Protein AF-A0A857V8Y1-F1 (afdb_monomer)

Radius of gyration: 15.4 Å; Cα contacts (8 Å, |Δi|>4): 60; chains: 1; bounding box: 36×32×36 Å

pLDDT: mean 94.98, std 4.85, range [77.94, 98.81]

Structure (mmCIF, N/CA/C/O backbone):
data_AF-A0A857V8Y1-F1
#
_entry.id   AF-A0A857V8Y1-F1
#
loop_
_atom_site.group_PDB
_atom_site.id
_atom_site.type_symbol
_atom_site.label_atom_id
_atom_site.label_alt_id
_atom_site.label_comp_id
_atom_site.label_asym_id
_atom_site.label_entity_id
_atom_site.label_seq_id
_atom_site.pdbx_PDB_ins_code
_atom_site.Cartn_x
_atom_site.Cartn_y
_atom_site.Cartn_z
_atom_site.occupancy
_atom_site.B_iso_or_equiv
_atom_site.auth_seq_id
_atom_site.auth_comp_id
_atom_site.auth_asym_id
_atom_site.auth_atom_id
_atom_site.pdbx_PDB_model_num
ATOM 1 N N . MET A 1 1 ? -2.459 -22.440 6.078 1.00 80.12 1 MET A N 1
ATOM 2 C CA . MET A 1 1 ? -1.323 -21.514 5.864 1.00 80.12 1 MET A CA 1
ATOM 3 C C . MET A 1 1 ? -1.609 -20.705 4.611 1.00 80.12 1 MET A C 1
ATOM 5 O O . MET A 1 1 ? -1.896 -21.315 3.589 1.00 80.12 1 MET A O 1
ATOM 9 N N . LEU A 1 2 ? -1.593 -19.37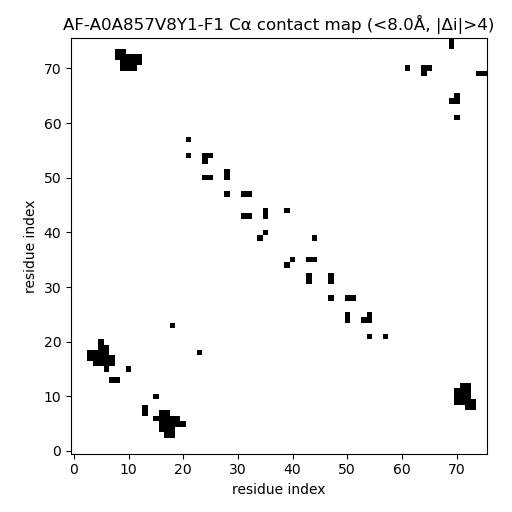2 4.690 1.00 87.75 2 LEU A N 1
ATOM 10 C CA . LEU A 1 2 ? -1.734 -18.515 3.510 1.00 87.75 2 LEU A CA 1
ATOM 11 C C . LEU A 1 2 ? -0.409 -18.530 2.738 1.00 87.75 2 LEU A C 1
ATOM 13 O O . LEU A 1 2 ? 0.637 -18.264 3.326 1.00 87.75 2 LEU A O 1
ATOM 17 N N . ARG A 1 3 ? -0.446 -18.877 1.449 1.00 93.69 3 ARG A N 1
ATOM 18 C CA . ARG A 1 3 ? 0.717 -18.806 0.556 1.00 93.69 3 ARG A CA 1
ATOM 19 C C . ARG A 1 3 ? 0.527 -17.634 -0.393 1.00 93.69 3 ARG A C 1
ATOM 21 O O . ARG A 1 3 ? -0.501 -17.557 -1.058 1.00 93.69 3 ARG A O 1
ATOM 28 N N . VAL A 1 4 ? 1.513 -16.747 -0.439 1.00 95.12 4 VAL A N 1
ATOM 29 C CA . VAL A 1 4 ? 1.52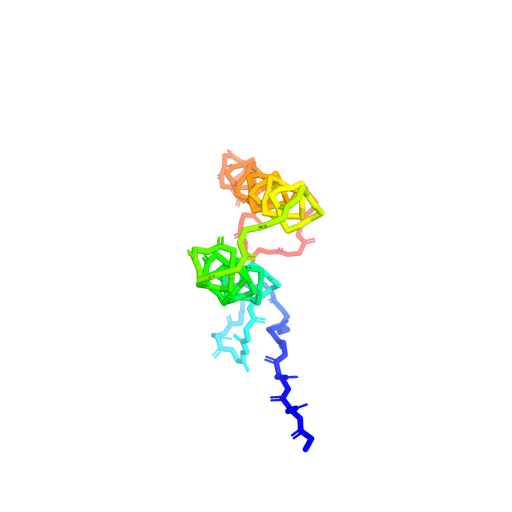5 -15.583 -1.327 1.00 95.12 4 VAL A CA 1
ATOM 30 C C . VAL A 1 4 ? 2.791 -15.641 -2.168 1.00 95.12 4 VAL A C 1
ATOM 32 O O . VAL A 1 4 ? 3.888 -15.719 -1.619 1.00 95.12 4 VAL A O 1
ATOM 35 N N . ASN A 1 5 ? 2.626 -15.600 -3.489 1.00 96.50 5 ASN A N 1
ATOM 36 C CA . ASN A 1 5 ? 3.729 -15.506 -4.438 1.00 96.50 5 ASN A CA 1
ATOM 37 C C . ASN A 1 5 ? 3.858 -14.045 -4.868 1.00 96.50 5 ASN A C 1
ATOM 39 O O . ASN A 1 5 ? 2.948 -13.510 -5.503 1.00 96.50 5 ASN A O 1
ATOM 43 N N . PHE A 1 6 ? 4.958 -13.397 -4.492 1.00 95.56 6 PHE A N 1
ATOM 44 C CA . PHE A 1 6 ? 5.232 -12.017 -4.883 1.00 95.56 6 PHE A CA 1
ATOM 45 C C . PHE A 1 6 ? 5.764 -11.941 -6.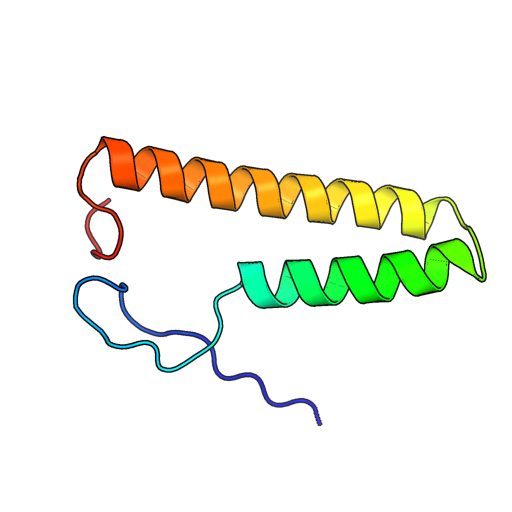310 1.00 95.56 6 PHE A C 1
ATOM 47 O O . PHE A 1 6 ? 6.461 -12.851 -6.759 1.00 95.56 6 PHE A O 1
ATOM 54 N N . GLN A 1 7 ? 5.452 -10.841 -6.994 1.00 94.00 7 GLN A N 1
ATOM 55 C CA . GLN A 1 7 ? 6.052 -10.528 -8.282 1.00 94.00 7 GLN A CA 1
ATOM 56 C C . GLN A 1 7 ? 7.573 -10.447 -8.133 1.00 94.00 7 GLN A C 1
ATOM 58 O O . GLN A 1 7 ? 8.084 -9.755 -7.248 1.00 94.00 7 GLN A O 1
ATOM 63 N N . THR A 1 8 ? 8.286 -11.104 -9.041 1.00 91.25 8 THR A N 1
ATOM 64 C CA . THR A 1 8 ? 9.732 -10.945 -9.218 1.00 91.25 8 THR A CA 1
ATOM 65 C C . THR A 1 8 ? 10.029 -10.306 -10.570 1.00 91.25 8 THR A C 1
ATOM 67 O O . THR A 1 8 ? 9.308 -10.529 -11.543 1.00 91.25 8 THR A O 1
ATOM 70 N N . GLY A 1 9 ? 11.086 -9.493 -10.621 1.00 87.19 9 GLY A N 1
ATOM 71 C CA . GLY A 1 9 ? 11.431 -8.709 -11.805 1.00 87.19 9 GLY A CA 1
ATOM 72 C C . GLY A 1 9 ? 10.488 -7.525 -12.048 1.00 87.19 9 GLY A C 1
ATOM 73 O O . GLY A 1 9 ? 9.377 -7.443 -11.515 1.00 87.19 9 GLY A O 1
ATOM 74 N N . GLY A 1 10 ? 10.963 -6.566 -12.839 1.00 84.88 10 GLY A N 1
ATOM 75 C CA . GLY A 1 10 ? 10.167 -5.420 -13.258 1.00 84.88 10 GLY A CA 1
ATOM 76 C C . GLY A 1 10 ? 9.165 -5.778 -14.366 1.00 84.88 10 GLY A C 1
ATOM 77 O O . GLY A 1 10 ? 9.392 -6.684 -15.167 1.00 84.88 10 GLY A O 1
ATOM 78 N N . THR A 1 11 ? 8.047 -5.052 -14.440 1.00 86.69 11 THR A N 1
ATOM 79 C CA . THR A 1 11 ? 6.956 -5.324 -15.398 1.00 86.69 11 THR A CA 1
ATOM 80 C C . THR A 1 11 ? 7.303 -5.050 -16.859 1.00 86.69 11 THR A C 1
ATOM 82 O O . THR A 1 11 ? 6.544 -5.445 -17.736 1.00 86.69 11 THR A O 1
ATOM 85 N N . ALA A 1 12 ? 8.403 -4.348 -17.140 1.00 86.38 12 ALA A N 1
ATOM 86 C CA . ALA A 1 12 ? 8.850 -4.100 -18.509 1.00 86.38 12 ALA A CA 1
ATOM 87 C C . ALA A 1 12 ? 9.604 -5.302 -19.097 1.00 86.38 12 ALA A C 1
ATOM 89 O O . ALA A 1 12 ? 9.677 -5.444 -20.313 1.00 86.38 12 ALA A O 1
ATOM 90 N N . THR A 1 13 ? 10.170 -6.160 -18.243 1.00 83.88 13 THR A N 1
ATOM 91 C CA . THR A 1 13 ? 11.020 -7.289 -18.653 1.00 83.88 13 THR A CA 1
ATOM 92 C C . THR A 1 13 ? 10.447 -8.645 -18.265 1.00 83.88 13 THR A C 1
ATOM 94 O O . THR A 1 13 ? 10.890 -9.664 -18.788 1.00 83.88 13 THR A O 1
ATOM 97 N N . THR A 1 14 ? 9.473 -8.672 -17.354 1.00 87.75 14 THR A N 1
ATOM 98 C CA . THR A 1 14 ? 8.894 -9.902 -16.813 1.00 87.75 14 THR A CA 1
ATOM 99 C C . THR A 1 14 ? 7.374 -9.828 -16.871 1.00 87.75 14 THR A C 1
ATOM 101 O O . THR A 1 14 ? 6.773 -8.855 -16.409 1.00 87.75 14 THR A O 1
ATOM 104 N N . GLU A 1 15 ? 6.739 -10.873 -17.409 1.00 90.88 15 GLU A N 1
ATOM 105 C CA . GLU A 1 15 ? 5.289 -11.035 -17.301 1.00 90.88 15 GLU A CA 1
ATOM 106 C C . GLU A 1 15 ? 4.856 -11.119 -15.830 1.00 90.88 15 GLU A C 1
ATOM 108 O O . GLU A 1 15 ? 5.635 -11.465 -14.932 1.00 90.88 15 GLU A O 1
ATOM 113 N N . ARG A 1 16 ? 3.587 -10.799 -15.558 1.00 91.50 16 ARG A N 1
ATOM 114 C CA . ARG A 1 16 ? 3.067 -10.867 -14.192 1.00 91.50 16 ARG A CA 1
ATOM 115 C C . ARG A 1 16 ? 3.094 -12.318 -13.697 1.00 91.50 16 ARG A C 1
ATOM 117 O O . ARG A 1 16 ? 2.347 -13.155 -14.193 1.00 91.50 16 ARG A O 1
ATOM 124 N N . ASN A 1 17 ? 3.925 -12.596 -12.697 1.00 94.25 17 ASN A N 1
ATOM 125 C CA . ASN A 1 17 ? 4.149 -13.916 -12.104 1.00 94.25 17 ASN A CA 1
ATOM 126 C C . ASN A 1 17 ? 3.771 -13.978 -10.611 1.00 94.25 17 ASN A C 1
ATOM 128 O O . ASN A 1 17 ? 3.837 -15.042 -9.995 1.00 94.25 17 ASN A O 1
ATOM 132 N N . GLY A 1 18 ? 3.332 -12.855 -10.036 1.00 94.81 18 GLY A N 1
ATOM 133 C CA . GLY A 1 18 ? 2.890 -12.779 -8.653 1.00 94.81 18 GLY A CA 1
ATOM 134 C C . GLY A 1 18 ? 2.118 -11.502 -8.330 1.00 94.81 18 GLY A C 1
ATOM 135 O O . GLY A 1 18 ? 1.686 -10.751 -9.212 1.00 94.81 18 GLY A O 1
ATOM 136 N N . VAL A 1 19 ? 1.916 -11.280 -7.033 1.00 95.44 19 VAL A N 1
ATOM 137 C CA . VAL A 1 19 ? 1.285 -10.066 -6.503 1.00 95.44 19 VAL A CA 1
ATOM 138 C C . VAL A 1 19 ? 2.326 -9.013 -6.147 1.00 95.44 19 VAL A C 1
ATOM 140 O O . VAL A 1 19 ? 3.435 -9.330 -5.713 1.00 95.44 19 VAL A O 1
ATOM 143 N N . PHE A 1 20 ? 1.954 -7.750 -6.288 1.00 94.12 20 PHE A N 1
ATOM 144 C CA . PHE A 1 20 ? 2.724 -6.638 -5.754 1.00 94.12 20 PHE A CA 1
ATOM 145 C C . PHE A 1 20 ? 2.397 -6.424 -4.273 1.00 94.12 20 PHE A C 1
ATOM 147 O O . PHE A 1 20 ? 1.375 -6.894 -3.769 1.00 94.12 20 PHE A O 1
ATOM 154 N N . ILE A 1 21 ? 3.259 -5.706 -3.551 1.00 95.19 21 ILE A N 1
ATOM 155 C CA . ILE A 1 21 ? 3.010 -5.411 -2.132 1.00 95.19 21 ILE A CA 1
ATOM 156 C C . ILE A 1 21 ? 1.760 -4.533 -1.960 1.00 95.19 21 ILE A C 1
ATOM 158 O O . ILE A 1 21 ? 0.993 -4.717 -1.016 1.00 95.19 21 ILE A O 1
ATOM 162 N N . GLU A 1 22 ? 1.516 -3.648 -2.926 1.00 95.38 22 GLU A N 1
ATOM 163 C CA . GLU A 1 22 ? 0.327 -2.813 -3.060 1.00 95.38 22 GLU A CA 1
ATOM 164 C C . GLU A 1 22 ? -0.962 -3.657 -3.053 1.00 95.38 22 GLU A C 1
ATOM 166 O O . GLU A 1 22 ? -1.922 -3.290 -2.375 1.00 95.38 22 GLU A O 1
ATOM 171 N N . ASP A 1 23 ? -0.973 -4.817 -3.729 1.00 95.94 23 ASP A N 1
ATOM 172 C CA . ASP A 1 23 ? -2.143 -5.708 -3.782 1.00 95.94 23 ASP A CA 1
ATOM 173 C C . ASP A 1 23 ? -2.525 -6.193 -2.369 1.00 95.94 23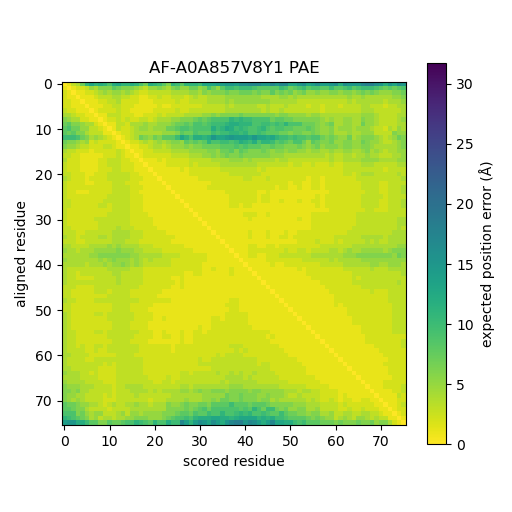 ASP A C 1
ATOM 175 O O . ASP A 1 23 ? -3.700 -6.208 -1.995 1.00 95.94 23 ASP A O 1
ATOM 179 N N . LEU A 1 24 ? -1.531 -6.549 -1.544 1.00 97.12 24 LEU A N 1
ATOM 180 C CA . LEU A 1 24 ? -1.769 -7.009 -0.173 1.00 97.12 24 LEU A CA 1
ATOM 181 C C . LEU A 1 24 ? -2.231 -5.882 0.751 1.00 97.12 24 LEU A C 1
ATOM 183 O O . LEU A 1 24 ? -3.081 -6.118 1.610 1.00 97.12 24 LEU A O 1
ATOM 187 N N . LEU A 1 25 ? -1.703 -4.668 0.574 1.00 98.25 25 LEU A N 1
ATOM 188 C CA . LEU A 1 25 ? -2.145 -3.493 1.328 1.00 98.25 25 LEU A CA 1
ATOM 189 C C . LEU A 1 25 ? -3.614 -3.169 1.042 1.00 98.25 25 LEU A C 1
ATOM 191 O O . LEU A 1 25 ? -4.374 -2.920 1.976 1.00 98.25 25 LEU A O 1
ATOM 195 N N . ILE A 1 26 ? -4.036 -3.246 -0.222 1.00 98.25 26 ILE A N 1
ATOM 196 C CA . ILE A 1 26 ? -5.432 -3.021 -0.623 1.00 98.25 26 ILE A CA 1
ATOM 197 C C . ILE A 1 26 ? -6.355 -4.076 0.001 1.00 98.25 26 ILE A C 1
ATOM 199 O O . ILE A 1 26 ? -7.398 -3.736 0.565 1.00 98.25 26 ILE A O 1
ATOM 203 N N . VAL A 1 27 ? -5.966 -5.355 -0.041 1.00 97.94 27 VAL A N 1
ATOM 204 C CA . VAL A 1 27 ? -6.738 -6.441 0.587 1.00 97.94 27 VAL A CA 1
ATOM 205 C C . VAL A 1 27 ? -6.826 -6.250 2.105 1.00 97.94 27 VAL A C 1
ATOM 207 O O . VAL A 1 27 ? -7.908 -6.391 2.682 1.00 97.94 27 VAL A O 1
ATOM 210 N N . ALA A 1 28 ? -5.713 -5.900 2.755 1.00 98.25 28 ALA A N 1
ATOM 211 C CA . ALA A 1 28 ? -5.672 -5.639 4.190 1.00 98.25 28 ALA A CA 1
ATOM 212 C C . ALA A 1 28 ? -6.563 -4.451 4.576 1.00 98.25 28 ALA A C 1
ATOM 214 O O . ALA A 1 28 ? -7.344 -4.567 5.521 1.00 98.25 28 ALA A O 1
ATOM 215 N N . TYR A 1 29 ? -6.508 -3.353 3.814 1.00 98.69 29 TYR A N 1
ATOM 216 C CA . TYR A 1 29 ? -7.375 -2.192 4.002 1.00 98.69 29 TYR A CA 1
ATOM 217 C C . TYR A 1 29 ? -8.848 -2.586 3.917 1.00 98.69 29 TYR A C 1
ATOM 219 O O . TYR A 1 29 ? -9.605 -2.339 4.852 1.00 98.69 29 TYR A O 1
ATOM 227 N N . ALA A 1 30 ? -9.255 -3.255 2.833 1.00 98.56 30 ALA A N 1
ATOM 228 C CA . ALA A 1 30 ? -10.647 -3.643 2.624 1.00 98.56 30 ALA A CA 1
ATOM 229 C C . ALA A 1 30 ? -11.164 -4.535 3.764 1.00 98.56 30 ALA A C 1
ATOM 231 O O . ALA A 1 30 ? -12.285 -4.355 4.249 1.00 98.56 30 ALA A O 1
ATOM 232 N N . LYS A 1 31 ? -10.329 -5.471 4.233 1.00 98.38 31 LYS A N 1
ATOM 233 C CA . LYS A 1 31 ? -10.689 -6.374 5.327 1.00 98.38 31 LYS A CA 1
ATOM 234 C C . LYS A 1 31 ? -10.801 -5.644 6.666 1.00 98.38 31 LYS A C 1
ATOM 236 O O . LYS A 1 31 ? -11.796 -5.827 7.367 1.00 98.38 31 LYS A O 1
ATOM 241 N N . LEU A 1 32 ? -9.824 -4.800 6.998 1.00 98.69 32 LEU A N 1
ATOM 242 C CA . LEU A 1 32 ? -9.813 -4.020 8.235 1.00 98.69 32 LEU A CA 1
ATOM 243 C C . LEU A 1 32 ? -10.928 -2.965 8.260 1.00 98.69 32 LEU A C 1
ATOM 245 O O . LEU A 1 32 ? -11.535 -2.748 9.304 1.00 98.69 32 LEU A O 1
ATOM 249 N N . ALA A 1 33 ? -11.253 -2.359 7.118 1.00 98.62 33 ALA A N 1
ATOM 250 C CA . ALA A 1 33 ? -12.356 -1.411 6.988 1.00 98.62 33 ALA A CA 1
ATOM 251 C C . ALA A 1 33 ? -13.709 -2.090 7.239 1.00 98.62 33 ALA A C 1
ATOM 253 O O . ALA A 1 33 ? -14.587 -1.500 7.866 1.00 98.62 33 ALA A O 1
ATOM 254 N N . GLY A 1 34 ? -13.864 -3.345 6.798 1.00 98.56 34 GLY A N 1
ATOM 255 C CA . GLY A 1 34 ? -15.006 -4.185 7.161 1.00 98.56 34 GLY A CA 1
ATOM 256 C C . GLY A 1 34 ? -15.121 -4.365 8.675 1.00 98.56 34 GLY A C 1
ATOM 257 O O . GLY A 1 34 ? -16.155 -4.034 9.249 1.00 98.56 34 GLY A O 1
ATOM 258 N N . TYR A 1 35 ? -14.034 -4.784 9.332 1.00 98.25 35 TYR A N 1
ATOM 259 C CA . TYR A 1 35 ? -14.005 -4.939 10.791 1.00 98.25 35 TYR A CA 1
ATOM 260 C C . TYR A 1 35 ? -14.300 -3.635 11.532 1.00 98.25 35 TYR A C 1
ATOM 262 O O . TYR A 1 35 ? -15.092 -3.638 12.465 1.00 98.25 35 TYR A O 1
ATOM 270 N N . ASN A 1 36 ? -13.716 -2.514 11.104 1.00 98.56 36 ASN A N 1
ATOM 271 C CA . ASN A 1 36 ? -13.925 -1.219 11.750 1.00 98.56 36 ASN A CA 1
ATOM 272 C C . ASN A 1 36 ? -15.350 -0.675 11.553 1.00 98.56 36 ASN A C 1
ATOM 274 O O . ASN A 1 36 ? -15.805 0.135 12.352 1.00 98.56 36 ASN A O 1
ATOM 278 N N . ARG A 1 37 ? -16.065 -1.104 10.505 1.00 98.50 37 ARG A N 1
ATOM 279 C CA . ARG A 1 37 ? -17.486 -0.772 10.319 1.00 98.50 37 ARG A CA 1
ATOM 280 C C . ARG A 1 37 ? -18.376 -1.535 11.299 1.00 98.50 37 ARG A C 1
ATOM 282 O O . ARG A 1 37 ? -19.347 -0.973 11.790 1.00 98.50 37 ARG A O 1
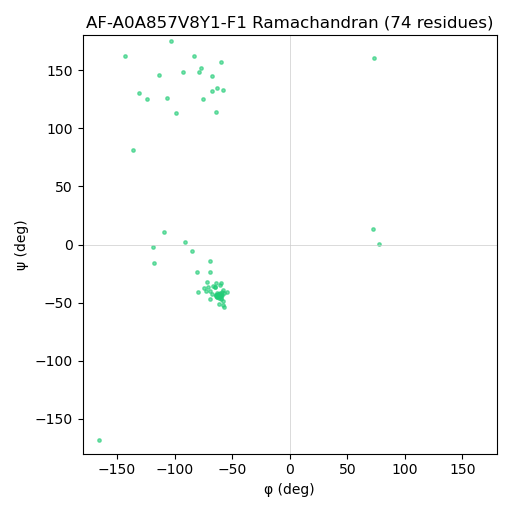ATOM 289 N N . GLU A 1 38 ? -18.063 -2.803 11.546 1.00 98.44 38 GLU A N 1
ATOM 290 C CA . GLU A 1 38 ? -18.837 -3.676 12.439 1.00 98.44 38 GLU A CA 1
ATOM 291 C C . GLU A 1 38 ? -18.515 -3.421 13.919 1.00 98.44 38 GLU A C 1
ATOM 293 O O . GLU A 1 38 ? -19.414 -3.388 14.756 1.00 98.44 38 GLU A O 1
ATOM 298 N N . LEU A 1 39 ? -17.235 -3.216 14.237 1.00 97.62 39 LEU A N 1
ATOM 299 C CA . LEU A 1 39 ? -16.697 -3.016 15.581 1.00 97.62 39 LEU A CA 1
ATOM 300 C C . LEU A 1 39 ? -15.678 -1.861 15.551 1.00 97.62 39 LEU A C 1
ATOM 302 O O . LEU A 1 39 ? -14.468 -2.096 15.451 1.00 97.62 39 LEU A O 1
ATOM 306 N N . PRO A 1 40 ? -16.150 -0.602 15.590 1.00 98.12 40 PRO A N 1
ATOM 307 C CA . PRO A 1 40 ? -15.281 0.556 15.447 1.00 98.12 40 PRO A CA 1
ATOM 308 C C . PRO A 1 40 ? -14.333 0.712 16.637 1.00 98.12 40 PRO A C 1
ATOM 310 O O . PRO A 1 40 ? -14.758 0.706 17.793 1.00 98.12 40 PRO A O 1
ATOM 313 N N . CYS A 1 41 ? -13.047 0.929 16.352 1.00 98.50 41 CYS A N 1
ATOM 314 C CA . CYS A 1 41 ? -12.070 1.342 17.357 1.00 98.50 41 CYS A CA 1
ATOM 315 C C . CYS A 1 41 ? -11.042 2.340 16.802 1.00 98.50 41 CYS A C 1
ATOM 317 O O . CYS A 1 41 ? -10.862 2.509 15.586 1.00 98.50 41 CYS A O 1
ATOM 319 N N . ARG A 1 42 ? -10.361 3.039 17.718 1.00 98.56 42 ARG A N 1
ATOM 320 C CA . ARG A 1 42 ? -9.353 4.050 17.377 1.00 98.56 42 ARG A CA 1
ATOM 321 C C . ARG A 1 42 ? -8.177 3.419 16.637 1.00 98.56 42 ARG A C 1
ATOM 323 O O . ARG A 1 42 ? -7.718 3.970 15.643 1.00 98.56 42 ARG A O 1
ATOM 330 N N . GLU A 1 43 ? -7.711 2.270 17.102 1.00 98.75 43 GLU A N 1
ATOM 331 C CA . GLU A 1 43 ? -6.542 1.563 16.584 1.00 98.75 43 GLU A CA 1
ATOM 332 C C . GLU A 1 43 ? -6.762 1.116 15.137 1.00 98.75 43 GLU A C 1
ATOM 334 O O . GLU A 1 43 ? -5.907 1.357 14.288 1.00 98.75 43 GLU A O 1
ATOM 339 N N . ASN A 1 44 ? -7.937 0.557 14.830 1.00 98.62 44 ASN A N 1
ATOM 340 C CA . ASN A 1 44 ? -8.314 0.202 13.463 1.00 98.62 44 ASN A CA 1
ATOM 341 C C . ASN A 1 44 ? -8.351 1.436 12.558 1.00 98.62 44 ASN A C 1
ATOM 343 O O . ASN A 1 44 ? -7.846 1.392 11.441 1.00 98.62 44 ASN A O 1
ATOM 347 N N . SER A 1 45 ? -8.907 2.548 13.044 1.00 98.69 45 SER A N 1
ATOM 348 C CA . SER A 1 45 ? -8.992 3.792 12.270 1.00 98.69 45 SER A CA 1
ATOM 349 C C . SER A 1 45 ? -7.600 4.362 11.964 1.00 98.69 45 SER A C 1
ATOM 351 O O . SER A 1 45 ? -7.319 4.723 10.825 1.00 98.69 45 SER A O 1
ATOM 353 N N . VAL A 1 46 ? -6.693 4.360 12.948 1.00 98.81 46 VAL A N 1
ATOM 354 C CA . VAL A 1 46 ? -5.289 4.767 12.760 1.00 98.81 46 VAL A CA 1
ATOM 355 C C . VAL A 1 46 ? -4.572 3.840 11.777 1.00 98.81 46 VAL A C 1
ATOM 357 O O . VAL A 1 46 ? -3.861 4.316 10.892 1.00 98.81 46 VAL A O 1
ATOM 360 N N . ALA A 1 47 ? -4.760 2.526 11.901 1.00 98.81 47 ALA A N 1
ATOM 361 C CA . ALA A 1 47 ? -4.154 1.555 10.998 1.00 98.81 47 ALA A CA 1
ATOM 362 C C . ALA A 1 47 ? -4.649 1.724 9.551 1.00 98.81 47 ALA A C 1
ATOM 364 O O . ALA A 1 47 ? -3.831 1.699 8.634 1.00 98.81 47 ALA A O 1
ATOM 365 N N . LEU A 1 48 ? -5.947 1.972 9.338 1.00 98.81 48 LEU A N 1
ATOM 366 C CA . LEU A 1 48 ? -6.507 2.273 8.015 1.00 98.81 48 LEU A CA 1
ATOM 367 C C . LEU A 1 48 ? -5.838 3.496 7.381 1.00 98.81 48 LEU A C 1
ATOM 369 O O . LEU A 1 48 ? -5.352 3.392 6.257 1.00 98.81 48 LEU A O 1
ATOM 373 N N . THR A 1 49 ? -5.709 4.602 8.123 1.00 98.81 49 THR A N 1
ATOM 374 C CA . THR A 1 49 ? -5.004 5.803 7.644 1.00 98.81 49 THR A CA 1
ATOM 375 C C . THR A 1 49 ? -3.553 5.507 7.260 1.00 98.81 49 THR A C 1
ATOM 377 O O . THR A 1 49 ? -3.050 6.022 6.264 1.00 98.81 49 THR A O 1
ATOM 380 N N . LYS A 1 50 ? -2.851 4.657 8.019 1.00 98.81 50 LYS A N 1
ATOM 381 C CA . LYS A 1 50 ? -1.464 4.287 7.697 1.00 98.81 50 LYS A CA 1
ATOM 382 C C . LYS A 1 50 ? -1.345 3.366 6.489 1.00 98.81 50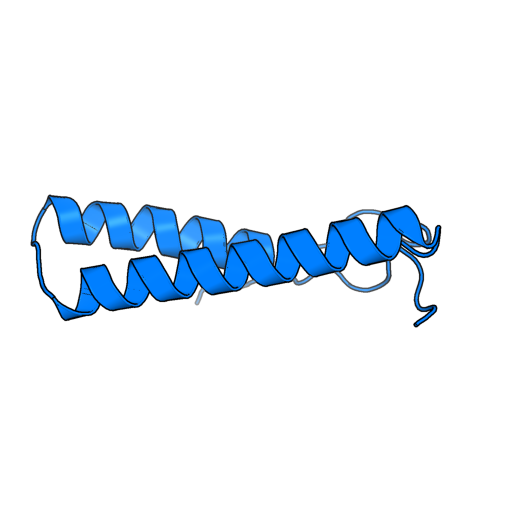 LYS A C 1
ATOM 384 O O . LYS A 1 50 ? -0.372 3.477 5.746 1.00 98.81 50 LYS A O 1
ATOM 389 N N . ILE A 1 51 ? -2.326 2.500 6.255 1.00 98.81 51 ILE A N 1
ATOM 390 C CA . ILE A 1 51 ? -2.377 1.697 5.031 1.00 98.81 51 ILE A CA 1
ATOM 391 C C . ILE A 1 51 ? -2.640 2.597 3.813 1.00 98.81 51 ILE A C 1
ATOM 393 O O . ILE A 1 51 ? -1.965 2.439 2.798 1.00 98.81 51 ILE A O 1
ATOM 397 N N . GLU A 1 52 ? -3.547 3.573 3.915 1.00 98.69 52 GLU A N 1
ATOM 398 C CA . GLU A 1 52 ? -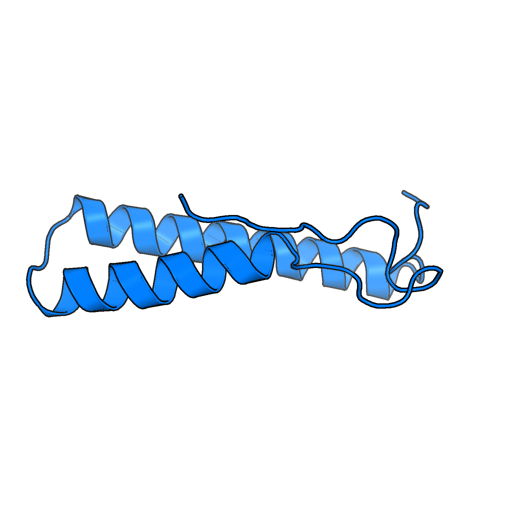3.780 4.568 2.853 1.00 98.69 52 GLU A CA 1
ATOM 399 C C . GLU A 1 52 ? -2.515 5.371 2.536 1.00 98.69 52 GLU A C 1
ATOM 401 O O . GLU A 1 52 ? -2.147 5.509 1.371 1.00 98.69 52 GLU A O 1
ATOM 406 N N . GLU A 1 53 ? -1.808 5.848 3.565 1.00 98.81 53 GLU A N 1
ATOM 407 C CA . GLU A 1 53 ? -0.535 6.556 3.408 1.00 98.81 53 GLU A CA 1
ATOM 408 C C . GLU A 1 53 ? 0.519 5.675 2.716 1.00 98.81 53 GLU A C 1
ATOM 410 O O . GLU A 1 53 ? 1.201 6.129 1.798 1.00 98.81 53 GLU A O 1
ATOM 415 N N . ALA A 1 54 ? 0.620 4.396 3.089 1.00 98.75 54 ALA A N 1
ATOM 416 C CA . ALA A 1 54 ? 1.525 3.460 2.428 1.00 98.75 54 ALA A CA 1
ATOM 417 C C . ALA A 1 54 ? 1.178 3.273 0.940 1.00 98.75 54 ALA A C 1
ATOM 419 O O . ALA A 1 54 ? 2.065 3.354 0.090 1.00 98.75 54 ALA A O 1
ATOM 420 N N . ILE A 1 55 ? -0.103 3.072 0.608 1.00 98.50 55 ILE A N 1
ATOM 421 C CA . ILE A 1 55 ? -0.571 2.949 -0.784 1.00 98.50 55 ILE A CA 1
ATOM 422 C C . ILE A 1 55 ? -0.250 4.225 -1.575 1.00 98.50 55 ILE A C 1
ATOM 424 O O . ILE A 1 55 ? 0.254 4.143 -2.695 1.00 98.50 55 ILE A O 1
ATOM 428 N N . MET A 1 56 ? -0.485 5.399 -0.985 1.00 98.44 56 MET A N 1
ATOM 429 C CA . MET A 1 56 ? -0.209 6.698 -1.599 1.00 98.44 56 MET A CA 1
ATOM 430 C C . MET A 1 56 ? 1.280 6.877 -1.920 1.00 98.44 56 MET A C 1
ATOM 432 O O . MET A 1 56 ? 1.614 7.241 -3.048 1.00 98.44 56 MET A O 1
ATOM 436 N N . TRP A 1 57 ? 2.189 6.522 -1.006 1.00 98.44 57 TRP A N 1
ATOM 437 C CA . TRP A 1 57 ? 3.631 6.583 -1.277 1.00 98.44 57 TRP A CA 1
ATOM 438 C C . TRP A 1 57 ? 4.083 5.616 -2.376 1.00 98.44 57 TRP A C 1
ATOM 440 O O . TRP A 1 57 ? 4.950 5.956 -3.186 1.00 98.44 57 TRP A O 1
ATOM 450 N N . LEU A 1 58 ? 3.491 4.423 -2.441 1.00 97.12 58 LEU A N 1
ATOM 451 C CA . LEU A 1 58 ? 3.794 3.442 -3.483 1.00 97.12 58 LEU A CA 1
ATOM 452 C C . LEU A 1 58 ? 3.285 3.892 -4.860 1.00 97.12 58 LEU A C 1
ATOM 454 O O . LEU A 1 58 ? 4.009 3.762 -5.852 1.00 97.12 58 LEU A O 1
ATOM 458 N N . ALA A 1 59 ? 2.096 4.497 -4.913 1.00 96.81 59 ALA A N 1
ATOM 459 C CA . ALA A 1 59 ? 1.557 5.123 -6.116 1.00 96.81 59 ALA A CA 1
ATOM 460 C C . ALA A 1 59 ? 2.408 6.321 -6.564 1.00 96.81 59 ALA A C 1
ATOM 462 O O . ALA A 1 59 ? 2.745 6.419 -7.743 1.00 96.81 59 ALA A O 1
ATOM 463 N N . ASN A 1 60 ? 2.836 7.177 -5.630 1.00 97.88 60 ASN A N 1
ATOM 464 C CA . ASN A 1 60 ? 3.734 8.294 -5.921 1.00 97.88 60 ASN A CA 1
ATOM 465 C C . ASN A 1 60 ? 5.062 7.802 -6.510 1.00 97.88 60 ASN A C 1
ATOM 467 O O . ASN A 1 60 ? 5.494 8.267 -7.557 1.00 97.88 60 ASN A O 1
ATOM 471 N N . ARG A 1 61 ? 5.678 6.782 -5.898 1.00 96.12 61 ARG A N 1
ATOM 472 C CA . ARG A 1 61 ? 6.894 6.147 -6.429 1.00 96.12 61 ARG A CA 1
ATOM 473 C C . ARG A 1 61 ? 6.686 5.613 -7.847 1.00 96.12 61 ARG A C 1
ATOM 475 O O . ARG A 1 61 ? 7.588 5.728 -8.673 1.00 96.12 61 ARG A O 1
ATOM 482 N N . LYS A 1 62 ? 5.536 4.996 -8.132 1.00 94.62 62 LYS A N 1
ATOM 483 C CA . LYS A 1 62 ? 5.198 4.533 -9.482 1.00 94.62 62 LYS A CA 1
ATOM 484 C C . LYS A 1 62 ? 5.138 5.708 -10.464 1.00 94.62 62 LYS A C 1
ATOM 486 O O . LYS A 1 62 ? 5.840 5.652 -11.469 1.00 94.62 62 LYS A O 1
ATOM 491 N N . ALA A 1 63 ? 4.396 6.764 -10.138 1.00 96.56 63 ALA A N 1
ATOM 492 C CA . ALA A 1 63 ? 4.271 7.954 -10.980 1.00 96.56 63 ALA A CA 1
ATOM 493 C C . ALA A 1 63 ? 5.634 8.623 -11.249 1.00 96.56 63 ALA A C 1
ATOM 495 O O . ALA A 1 63 ? 5.960 8.928 -12.391 1.00 96.56 63 ALA A O 1
ATOM 496 N N . GLU A 1 64 ? 6.484 8.753 -10.228 1.00 97.44 64 GLU A N 1
ATOM 497 C CA . GLU A 1 64 ? 7.854 9.274 -10.358 1.00 97.44 64 GLU A CA 1
ATOM 498 C C . GLU A 1 64 ? 8.731 8.420 -11.287 1.00 97.44 64 GLU A C 1
ATOM 500 O O . GLU A 1 64 ? 9.597 8.921 -12.005 1.00 97.44 64 GLU A O 1
ATOM 505 N N . ARG A 1 65 ? 8.541 7.098 -11.288 1.00 95.81 65 ARG A N 1
ATOM 506 C CA . ARG A 1 65 ? 9.254 6.204 -12.212 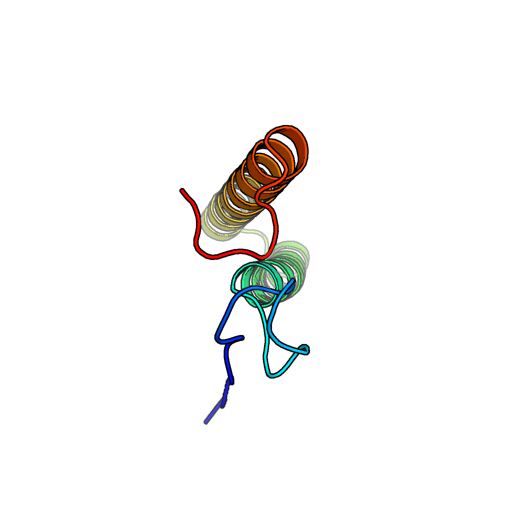1.00 95.81 65 ARG A CA 1
ATOM 507 C C . ARG A 1 65 ? 8.705 6.293 -13.631 1.00 95.81 65 ARG A C 1
ATOM 509 O O . ARG A 1 65 ? 9.493 6.229 -14.570 1.00 95.81 65 ARG A O 1
ATOM 516 N N . GLU A 1 66 ? 7.394 6.445 -13.789 1.00 95.50 66 GLU A N 1
ATOM 517 C CA . GLU A 1 66 ? 6.753 6.658 -15.092 1.00 95.50 66 GLU A CA 1
ATOM 518 C C . GLU A 1 66 ? 7.219 7.981 -15.711 1.00 95.50 66 GLU A C 1
ATOM 520 O O . GLU A 1 66 ? 7.648 7.991 -16.862 1.00 95.50 66 GLU A O 1
ATOM 525 N N . ALA A 1 67 ? 7.258 9.064 -14.928 1.00 96.88 67 ALA A N 1
ATOM 526 C CA . ALA A 1 67 ? 7.743 10.376 -15.362 1.00 96.88 67 ALA A CA 1
ATOM 527 C C . ALA A 1 67 ? 9.210 10.354 -15.824 1.00 96.88 67 ALA A C 1
ATOM 529 O O . ALA A 1 67 ? 9.587 11.075 -16.745 1.00 96.88 67 ALA A O 1
ATOM 530 N N . ARG A 1 68 ? 10.038 9.499 -15.211 1.00 96.62 68 ARG A N 1
ATOM 531 C CA . ARG A 1 68 ? 11.442 9.287 -15.598 1.00 96.62 68 ARG A CA 1
ATOM 532 C C . ARG A 1 68 ? 11.631 8.272 -16.731 1.00 96.62 68 ARG A C 1
ATOM 534 O O . ARG A 1 68 ? 12.757 8.081 -17.171 1.00 96.62 68 ARG A O 1
ATOM 541 N N . GLY A 1 69 ? 10.571 7.601 -17.187 1.00 94.94 69 GLY A N 1
ATOM 542 C CA . GLY A 1 69 ? 10.648 6.572 -18.229 1.00 94.94 69 GLY A CA 1
ATOM 543 C C . GLY A 1 69 ? 11.286 5.248 -17.786 1.00 94.94 69 GLY A C 1
ATOM 544 O O . GLY A 1 69 ? 11.600 4.419 -18.632 1.00 94.94 69 GLY A O 1
ATOM 545 N N . VAL A 1 70 ? 11.455 5.025 -16.477 1.00 94.94 70 VAL A N 1
ATOM 546 C CA . VAL A 1 70 ? 12.103 3.82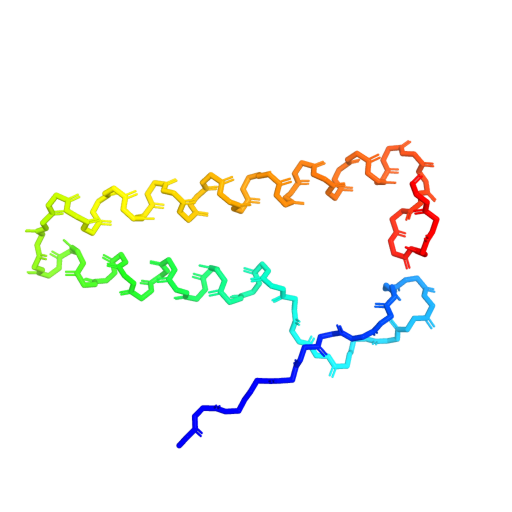4 -15.901 1.00 94.94 70 VAL A CA 1
ATOM 547 C C . VAL A 1 70 ? 11.111 2.895 -15.189 1.00 94.94 70 VAL A C 1
ATOM 549 O O . VAL A 1 70 ? 11.483 1.983 -14.445 1.00 94.94 70 VAL A O 1
ATOM 552 N N . TYR A 1 71 ? 9.806 3.125 -15.343 1.00 92.06 71 TYR A N 1
ATOM 553 C CA . TYR A 1 71 ? 8.808 2.249 -14.734 1.00 92.06 71 TYR A CA 1
ATOM 554 C C . TYR A 1 71 ? 8.895 0.827 -15.303 1.00 92.06 71 TYR A C 1
ATOM 556 O O . TYR A 1 71 ? 9.012 0.623 -16.506 1.00 92.06 71 TYR A O 1
ATOM 564 N N . GLY A 1 72 ? 8.847 -0.169 -14.417 1.00 88.56 72 GLY A N 1
ATOM 565 C CA . GLY A 1 72 ? 8.952 -1.575 -14.800 1.00 88.56 72 GLY A CA 1
ATOM 566 C C . GLY A 1 72 ? 10.366 -2.071 -15.117 1.00 88.56 72 GLY A C 1
ATOM 567 O O . GLY A 1 72 ? 10.500 -3.249 -15.426 1.00 88.56 72 GLY A O 1
ATOM 568 N N . THR A 1 73 ? 11.405 -1.237 -15.018 1.00 90.25 73 THR A N 1
ATOM 569 C CA . THR A 1 73 ? 12.816 -1.656 -15.127 1.00 90.25 73 THR A CA 1
ATOM 570 C C . THR A 1 73 ? 13.484 -1.719 -13.746 1.00 90.25 73 THR A C 1
ATOM 572 O O . THR A 1 73 ? 12.876 -1.353 -12.739 1.00 90.25 73 THR A O 1
ATOM 575 N N . GLU A 1 74 ? 14.738 -2.175 -13.680 1.00 86.00 74 GLU A N 1
ATOM 576 C CA . GLU A 1 74 ? 15.557 -2.160 -12.452 1.00 86.00 74 GLU A CA 1
ATOM 577 C C . GLU A 1 74 ? 16.403 -0.881 -12.308 1.00 86.00 74 GLU A C 1
ATOM 579 O O . GLU A 1 74 ? 17.148 -0.718 -11.339 1.00 86.00 74 GLU A O 1
ATOM 584 N N . GLU A 1 75 ? 16.275 0.058 -13.249 1.00 85.62 75 GLU A N 1
ATOM 585 C CA . GLU A 1 75 ? 16.977 1.340 -13.199 1.00 85.62 75 GLU A CA 1
ATOM 586 C C . GLU A 1 75 ? 16.451 2.197 -12.039 1.00 85.62 75 GLU A C 1
ATOM 588 O O . GLU A 1 75 ? 15.267 2.137 -11.687 1.00 85.62 75 GLU A O 1
ATOM 593 N N . LYS A 1 76 ? 17.331 2.970 -11.396 1.00 77.94 76 LYS A N 1
ATOM 594 C CA . LYS A 1 76 ? 16.987 3.733 -10.187 1.00 77.94 76 LYS A CA 1
ATOM 595 C C . LYS A 1 76 ? 16.138 4.958 -10.487 1.00 77.94 76 LYS A C 1
ATOM 597 O O . LYS A 1 76 ? 16.571 5.837 -11.252 1.00 77.94 76 LYS A O 1
#

Secondary structure (DSSP, 8-state):
-----B--S-TTTS---SB-HHHHHHHHHHHHHHHHHHS--HHHHHHHHHHHHHHHHHHHHHHHHHHTT-TTSS--

Sequence (76 aa):
MLRVNFQTGGTATTERNGVFIEDLLIVAYAKLAGYNRELPCRENSVALTKIEEAIMWLANRKAEREARGVYGTEEK

Mean predicted aligned error: 3.18 Å

Nearest PDB structures (foldseek):
  8szz-assembly1_V  TM=9.537E-01  e=1.125E+00  synthetic construct
  8szz-assembly1_0  TM=9.478E-01  e=1.388E+00  synthetic construct
  8szz-assembly1_3  TM=8.837E-01  e=9.783E-01  synthetic construct
  8szz-assembly1_R  TM=9.518E-01  e=1.489E+00  synthetic construct
  2ic6-assembly2_B  TM=8.670E-01  e=5.624E+00  Orthohantavirus sinnombreense

Solvent-accessible surface area (backbone atoms only — not comparable to full-atom values): 4506 Å² total; per-residue (Å²): 134,94,85,82,59,60,50,64,78,32,69,71,82,31,73,91,75,42,45,55,72,64,57,54,48,53,53,49,41,57,53,50,52,51,47,35,70,79,58,71,49,71,66,55,52,54,50,46,54,52,46,51,51,52,48,51,53,54,50,50,54,47,52,57,26,50,76,69,71,39,54,34,51,88,65,133

Foldseek 3Di:
DDDFDEADAFVVVDPGPGHHPLVVLVVVLVVLVVVCVVPNDPVSVVVNVVSVVVNVVVVVVQVVCVVVVNHRHPDD